Protein AF-A0A081PYC5-F1 (afdb_monomer_lite)

Foldseek 3Di:
DVVVVVVLVVQLVVQCVVVVPDDSVVSNVVSVVVVVVVVVVVVVVVVVVVVVVVVVVVVVVVVVVVVVVVVVVD

pLDDT: mean 92.08, std 10.05, range [54.16, 98.31]

Organism: Streptococcus mitis (NCBI:txid28037)

Radius of gyration: 24.24 Å; chains: 1; bounding box: 53×15×59 Å

InterPro domains:
  IPR036192 Cell division protein ZapA-like superfamily [SSF102829] (2-63)

Sequence (74 aa):
MEEIAKVATEKYQAIKEQMPSADDETIALLLAVNCLSTQLSREIEFDDKEQELEELRHKLVTCKQEQSKIEDSL

Secondary structure (DSSP, 8-state):
-HHHHHHHHHHHHHHHHH-TTS-HHHHHHHHHHHHHHHHHHHHHHHHHHHHHHHHHHHHHHHHHHHHHHHHTT-

Structure (mmCIF, N/CA/C/O backbone):
data_AF-A0A081PYC5-F1
#
_entry.id   AF-A0A081PYC5-F1
#
loop_
_atom_site.group_PDB
_atom_site.id
_atom_site.type_symbol
_atom_site.label_atom_id
_atom_site.label_alt_id
_atom_site.label_comp_id
_atom_site.label_asym_id
_atom_site.label_entity_id
_atom_site.label_seq_id
_atom_site.pdbx_PDB_ins_code
_atom_site.Cartn_x
_atom_site.Cartn_y
_atom_site.Cartn_z
_atom_site.occupancy
_atom_site.B_iso_or_equiv
_atom_site.auth_seq_id
_atom_site.auth_comp_id
_atom_site.auth_asym_id
_atom_site.auth_atom_id
_atom_site.pdbx_PDB_model_num
ATOM 1 N N . MET A 1 1 ? -11.054 -2.821 -14.418 1.00 62.59 1 MET A N 1
ATOM 2 C CA . MET A 1 1 ? -9.877 -3.402 -15.108 1.00 62.59 1 MET A CA 1
ATOM 3 C C . MET A 1 1 ? -9.083 -2.327 -15.836 1.00 62.59 1 MET A C 1
ATOM 5 O O . MET A 1 1 ? -7.898 -2.207 -15.568 1.00 62.59 1 MET A O 1
ATOM 9 N N . GLU A 1 2 ? -9.721 -1.511 -16.680 1.00 69.12 2 GLU A N 1
ATOM 10 C CA . GLU A 1 2 ? -9.037 -0.464 -17.460 1.00 69.12 2 GLU A CA 1
ATOM 11 C C . GLU A 1 2 ? -8.342 0.603 -16.595 1.00 69.12 2 GLU A C 1
ATOM 13 O O . GLU A 1 2 ? -7.185 0.932 -16.841 1.00 69.12 2 GLU A O 1
ATOM 18 N N . GLU A 1 3 ? -8.971 1.056 -15.504 1.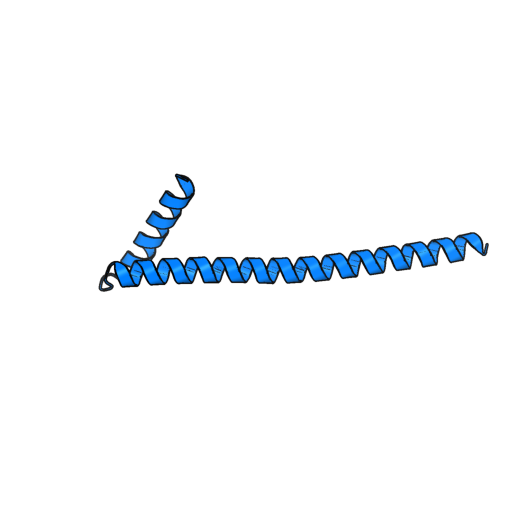00 87.06 3 GLU A N 1
ATOM 19 C CA . GLU A 1 3 ? -8.339 2.031 -14.601 1.00 87.06 3 GLU A CA 1
ATOM 20 C C . GLU A 1 3 ? -7.114 1.475 -13.862 1.00 87.06 3 GLU A C 1
ATOM 22 O O . GLU A 1 3 ? -6.122 2.177 -13.700 1.00 87.06 3 GLU A O 1
ATOM 27 N N . ILE A 1 4 ? -7.139 0.196 -13.471 1.00 86.81 4 ILE A N 1
ATOM 28 C CA . ILE A 1 4 ? -6.005 -0.452 -12.791 1.00 86.81 4 ILE A CA 1
ATOM 29 C C . ILE A 1 4 ? -4.813 -0.542 -13.747 1.00 86.81 4 ILE A C 1
ATOM 31 O O . ILE A 1 4 ? -3.692 -0.203 -13.373 1.00 86.81 4 ILE A O 1
ATOM 35 N N . ALA A 1 5 ? -5.058 -0.950 -14.996 1.00 89.81 5 ALA A N 1
ATOM 36 C CA . ALA A 1 5 ? -4.024 -1.027 -16.022 1.00 89.81 5 ALA A CA 1
ATOM 37 C C . ALA A 1 5 ? -3.443 0.357 -16.359 1.00 89.81 5 ALA A C 1
ATOM 39 O O . ALA A 1 5 ? -2.226 0.500 -16.493 1.00 89.81 5 ALA A O 1
ATOM 40 N N . LYS A 1 6 ? -4.295 1.388 -16.433 1.00 94.88 6 LYS A N 1
ATOM 41 C CA . LYS A 1 6 ? -3.864 2.776 -16.631 1.00 94.88 6 LYS A CA 1
ATOM 42 C C . LYS A 1 6 ? -2.960 3.251 -15.492 1.00 94.88 6 LYS A C 1
ATOM 44 O O . LYS A 1 6 ? -1.850 3.701 -15.756 1.00 94.88 6 LYS A O 1
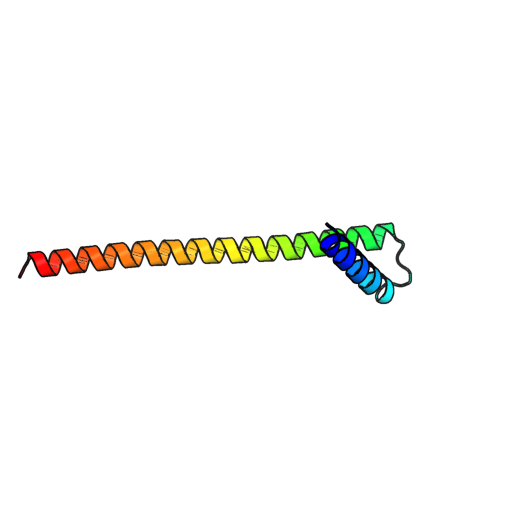ATOM 49 N N . VAL A 1 7 ? -3.379 3.069 -14.239 1.00 93.00 7 VAL A N 1
ATOM 50 C CA . VAL A 1 7 ? -2.589 3.467 -13.061 1.00 93.00 7 VAL A CA 1
ATOM 51 C C . VAL A 1 7 ? -1.264 2.705 -12.989 1.00 93.00 7 VAL A C 1
ATOM 53 O O . VAL A 1 7 ? -0.230 3.300 -12.688 1.00 93.00 7 VAL A O 1
ATOM 56 N N . ALA A 1 8 ? -1.264 1.403 -13.284 1.00 93.50 8 ALA A N 1
ATOM 57 C CA . ALA A 1 8 ? -0.038 0.611 -13.325 1.00 93.50 8 ALA A CA 1
ATOM 58 C C . ALA A 1 8 ? 0.933 1.137 -14.393 1.00 93.50 8 ALA A C 1
ATOM 60 O O . ALA A 1 8 ? 2.121 1.282 -14.118 1.00 93.50 8 ALA A O 1
ATOM 61 N N . THR A 1 9 ? 0.420 1.493 -15.574 1.00 95.06 9 THR A N 1
ATOM 62 C CA . THR A 1 9 ? 1.218 2.052 -16.676 1.00 95.06 9 THR A CA 1
ATOM 63 C C . THR A 1 9 ? 1.798 3.417 -16.313 1.00 95.06 9 THR A C 1
ATOM 65 O O . THR A 1 9 ? 2.991 3.641 -16.493 1.00 95.06 9 THR A O 1
ATOM 68 N N . GLU A 1 10 ? 0.991 4.319 -15.754 1.00 96.12 10 GLU A N 1
ATOM 69 C CA . GLU A 1 10 ? 1.445 5.644 -15.313 1.00 96.12 10 GLU A CA 1
ATOM 70 C C . GLU A 1 10 ? 2.541 5.532 -14.245 1.00 96.12 10 GLU A C 1
ATOM 72 O O . GLU A 1 10 ? 3.580 6.186 -14.340 1.00 96.12 10 GLU A O 1
ATOM 77 N N . LYS A 1 11 ? 2.358 4.648 -13.254 1.00 95.94 11 LYS A N 1
ATOM 78 C CA . LYS A 1 11 ? 3.358 4.416 -12.203 1.00 95.94 11 LYS A CA 1
ATOM 79 C C . LYS A 1 11 ? 4.625 3.753 -12.733 1.00 95.94 11 LYS A C 1
ATOM 81 O O . LYS A 1 11 ? 5.712 4.107 -12.289 1.00 95.94 11 LYS A O 1
ATOM 86 N N . TYR A 1 12 ? 4.496 2.829 -13.680 1.00 96.88 12 TYR A N 1
ATOM 87 C CA . TYR A 1 12 ? 5.637 2.217 -14.352 1.00 96.88 12 TYR A CA 1
ATOM 88 C C . TYR A 1 12 ? 6.495 3.274 -15.056 1.00 96.88 12 TYR A C 1
ATOM 90 O O . TYR A 1 12 ? 7.705 3.323 -14.846 1.00 96.88 12 TYR A O 1
ATOM 98 N N . GLN A 1 13 ? 5.868 4.156 -15.845 1.00 96.94 13 GLN A N 1
ATOM 99 C CA . GLN A 1 13 ? 6.588 5.221 -16.549 1.00 96.94 13 GLN A CA 1
ATOM 100 C C . GLN A 1 13 ? 7.242 6.204 -15.578 1.00 96.94 13 GLN A C 1
ATOM 102 O O . GLN A 1 13 ? 8.409 6.534 -15.755 1.00 96.94 13 GLN A O 1
ATOM 107 N N . ALA A 1 14 ? 6.555 6.584 -14.498 1.00 97.06 14 ALA A N 1
ATOM 108 C CA . ALA A 1 14 ? 7.135 7.452 -13.4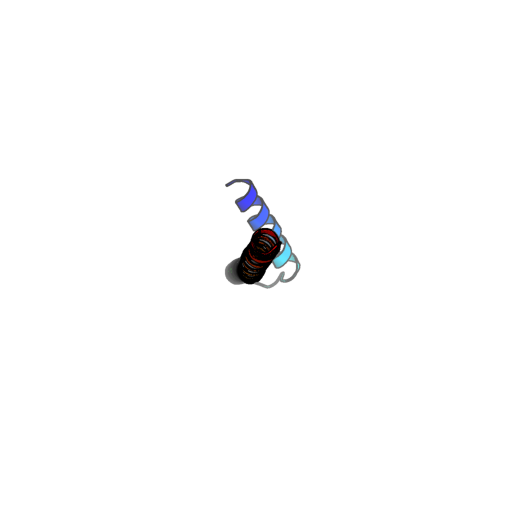74 1.00 97.06 14 ALA A CA 1
ATOM 109 C C . ALA A 1 14 ? 8.399 6.849 -12.826 1.00 97.06 14 ALA A C 1
ATOM 111 O O . ALA A 1 14 ? 9.374 7.560 -12.592 1.00 97.06 14 ALA A O 1
ATOM 112 N N . ILE A 1 15 ? 8.415 5.536 -12.563 1.00 95.69 15 ILE A N 1
ATOM 113 C CA . ILE A 1 15 ? 9.610 4.848 -12.043 1.00 95.69 15 ILE A CA 1
ATOM 114 C C . ILE A 1 15 ? 10.714 4.817 -13.109 1.00 95.69 15 ILE A C 1
ATOM 116 O O . ILE A 1 15 ? 11.872 5.086 -12.797 1.00 95.69 15 ILE A O 1
ATOM 120 N N . LYS A 1 16 ? 10.364 4.540 -14.371 1.00 96.19 16 LYS A N 1
ATOM 121 C CA . LYS A 1 16 ? 11.312 4.513 -15.494 1.00 96.19 16 LYS A CA 1
ATOM 122 C C . LYS A 1 16 ? 11.981 5.868 -15.733 1.00 96.19 16 LYS A C 1
ATOM 124 O O . LYS A 1 16 ? 13.176 5.915 -15.998 1.00 96.19 16 LYS A O 1
ATOM 129 N N . GLU A 1 17 ? 11.241 6.965 -15.591 1.00 96.62 17 GLU A N 1
ATOM 130 C CA . GLU A 1 17 ? 11.780 8.329 -15.677 1.00 96.62 17 GLU A CA 1
ATOM 131 C C . GLU A 1 17 ? 12.783 8.632 -14.554 1.00 96.62 17 GLU A C 1
ATOM 133 O O . GLU A 1 17 ? 13.792 9.297 -14.788 1.00 96.62 17 GLU A O 1
ATOM 138 N N . GLN A 1 18 ? 12.540 8.118 -13.344 1.00 95.94 18 GLN A N 1
ATOM 139 C CA . GLN A 1 18 ? 13.450 8.275 -12.203 1.00 95.94 18 GLN A CA 1
ATOM 140 C C . GLN A 1 18 ? 14.665 7.341 -12.276 1.00 95.94 18 GLN A C 1
ATOM 142 O O . GLN A 1 18 ? 15.728 7.667 -11.746 1.00 95.94 18 GLN A O 1
ATOM 147 N N . MET A 1 19 ? 14.521 6.185 -12.929 1.00 95.56 19 MET A N 1
ATOM 148 C CA . MET A 1 19 ? 15.549 5.150 -13.049 1.00 95.56 19 MET A CA 1
ATOM 149 C C . MET A 1 19 ? 15.765 4.752 -14.520 1.00 95.56 19 MET A C 1
ATOM 151 O O . MET A 1 19 ? 15.507 3.608 -14.896 1.00 95.56 19 MET A O 1
ATOM 155 N N . PRO A 1 20 ? 16.279 5.661 -15.371 1.00 93.12 20 PRO A N 1
ATOM 156 C CA . PRO A 1 20 ? 16.336 5.455 -16.822 1.00 93.12 20 PRO A CA 1
ATOM 157 C C . PRO A 1 20 ? 17.279 4.326 -17.260 1.00 93.12 20 PRO A C 1
ATOM 159 O O . PRO A 1 20 ? 17.182 3.852 -18.389 1.00 93.12 20 PRO A O 1
ATOM 162 N N . SER A 1 21 ? 18.203 3.905 -16.391 1.00 95.62 21 SER A N 1
ATOM 163 C CA . SER A 1 21 ? 19.135 2.799 -16.639 1.00 95.62 21 SER A CA 1
ATOM 164 C C . SER A 1 21 ? 18.662 1.451 -16.089 1.00 95.62 21 SER A C 1
ATOM 166 O O . SER A 1 21 ? 19.371 0.464 -16.269 1.00 95.62 21 SER A O 1
ATOM 168 N N . ALA A 1 22 ? 17.535 1.404 -15.370 1.00 95.69 22 ALA A N 1
ATOM 169 C CA . ALA A 1 22 ? 16.982 0.154 -14.863 1.00 95.69 22 ALA A CA 1
ATOM 170 C C . ALA A 1 22 ? 16.315 -0.628 -16.001 1.00 95.69 22 ALA A C 1
ATOM 172 O O . ALA A 1 22 ? 15.661 -0.051 -16.871 1.00 95.69 22 ALA A O 1
ATOM 173 N N . ASP A 1 23 ? 16.488 -1.946 -15.991 1.00 97.12 23 ASP A N 1
ATOM 174 C CA . ASP A 1 23 ? 15.780 -2.838 -16.899 1.00 97.12 23 ASP A CA 1
ATOM 175 C C . ASP A 1 23 ? 14.294 -2.963 -16.515 1.00 97.12 23 ASP A C 1
ATOM 177 O O . ASP A 1 23 ? 13.871 -2.625 -15.404 1.00 97.12 23 ASP A O 1
ATOM 181 N N . ASP A 1 24 ? 13.488 -3.452 -17.458 1.00 96.19 24 ASP A N 1
ATOM 182 C CA . ASP A 1 24 ? 12.038 -3.520 -17.295 1.00 96.19 24 ASP A CA 1
ATOM 183 C C . ASP A 1 24 ? 11.606 -4.502 -16.176 1.00 96.19 24 ASP A C 1
ATOM 185 O O . ASP A 1 24 ? 10.585 -4.264 -15.523 1.00 96.19 24 ASP A O 1
ATOM 189 N N . GLU A 1 25 ? 12.383 -5.558 -15.885 1.00 97.06 25 GLU A N 1
ATOM 190 C CA . GLU A 1 25 ? 12.086 -6.491 -14.783 1.00 97.06 25 GLU A CA 1
ATOM 191 C C . GLU A 1 25 ? 12.293 -5.813 -13.426 1.00 97.06 25 GLU A C 1
ATOM 193 O O . GLU A 1 25 ? 11.429 -5.895 -12.548 1.00 97.06 25 GLU A O 1
ATOM 198 N N . THR A 1 26 ? 13.394 -5.072 -13.271 1.00 97.06 26 THR A N 1
ATOM 199 C CA . THR A 1 26 ? 13.678 -4.277 -12.069 1.00 97.06 26 THR A CA 1
ATOM 200 C C . THR A 1 26 ? 12.573 -3.249 -11.803 1.00 97.06 26 THR A C 1
ATOM 202 O O . THR A 1 26 ? 12.105 -3.117 -10.668 1.00 97.06 26 THR A O 1
ATOM 205 N N . ILE A 1 27 ? 12.104 -2.547 -12.840 1.00 97.75 27 ILE A N 1
ATOM 206 C CA . ILE A 1 27 ? 11.016 -1.565 -12.712 1.00 97.75 27 ILE A CA 1
ATOM 207 C C . ILE A 1 27 ? 9.705 -2.259 -12.318 1.00 97.75 27 ILE A C 1
ATOM 209 O O . ILE A 1 27 ? 8.994 -1.774 -11.433 1.00 97.75 27 ILE A O 1
ATOM 213 N N . ALA A 1 28 ? 9.387 -3.404 -12.929 1.00 96.12 28 ALA A N 1
ATOM 214 C CA . ALA A 1 28 ? 8.182 -4.168 -12.612 1.00 96.12 28 ALA A CA 1
ATOM 215 C C . ALA A 1 28 ? 8.185 -4.687 -11.163 1.00 96.12 28 ALA A C 1
ATOM 217 O O . ALA A 1 28 ? 7.173 -4.573 -10.466 1.00 96.12 28 ALA A O 1
ATOM 218 N N . LEU A 1 29 ? 9.325 -5.197 -10.683 1.00 97.69 29 LEU A N 1
ATOM 219 C CA . LEU A 1 29 ? 9.492 -5.617 -9.291 1.00 97.69 29 LEU A CA 1
ATOM 220 C C . LEU A 1 29 ? 9.311 -4.443 -8.327 1.00 97.69 29 LEU A C 1
ATOM 222 O O . LEU A 1 29 ? 8.577 -4.565 -7.347 1.00 97.69 29 LEU A O 1
ATOM 226 N N . LEU A 1 30 ? 9.916 -3.289 -8.616 1.00 96.94 30 LEU A N 1
ATOM 227 C CA . LEU A 1 30 ? 9.772 -2.102 -7.774 1.00 96.94 30 LEU A CA 1
ATOM 228 C C . LEU A 1 30 ? 8.326 -1.586 -7.747 1.00 96.94 30 LEU A C 1
ATOM 230 O O . LEU A 1 30 ? 7.818 -1.224 -6.684 1.00 96.94 30 LEU A O 1
ATOM 234 N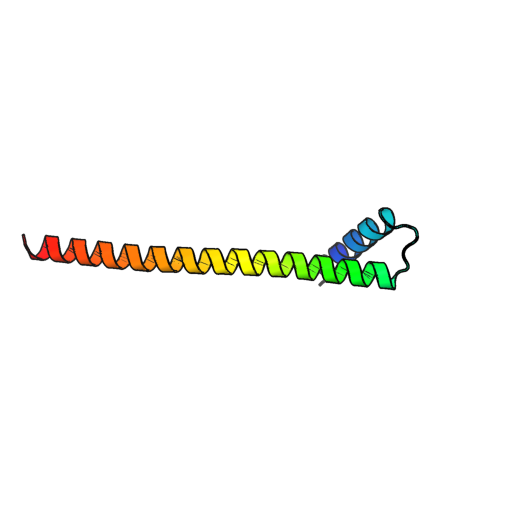 N . LEU A 1 31 ? 7.630 -1.598 -8.887 1.00 96.69 31 LEU A N 1
ATOM 235 C CA . LEU A 1 31 ? 6.207 -1.266 -8.958 1.00 96.69 31 LEU A CA 1
ATOM 236 C C . LEU A 1 31 ? 5.369 -2.205 -8.078 1.00 96.69 31 LEU A C 1
ATOM 238 O O . LEU A 1 31 ? 4.519 -1.732 -7.319 1.00 96.69 31 LEU A O 1
ATOM 242 N N . ALA A 1 32 ? 5.625 -3.514 -8.151 1.00 96.69 32 ALA A N 1
ATOM 243 C CA . ALA A 1 32 ? 4.932 -4.511 -7.341 1.00 96.69 32 ALA A CA 1
ATOM 244 C C . ALA A 1 32 ? 5.193 -4.304 -5.841 1.00 96.69 32 ALA A C 1
ATOM 246 O O . ALA A 1 32 ? 4.245 -4.260 -5.058 1.00 96.69 32 ALA A O 1
ATOM 247 N N . VAL A 1 33 ? 6.451 -4.093 -5.441 1.00 97.69 33 VAL A N 1
ATOM 248 C CA . VAL A 1 33 ? 6.827 -3.825 -4.042 1.00 97.69 33 VAL A CA 1
ATOM 249 C C . VAL A 1 33 ? 6.159 -2.551 -3.526 1.00 97.69 33 VAL A C 1
ATOM 251 O O . VAL A 1 33 ? 5.578 -2.562 -2.442 1.00 97.69 33 VAL A O 1
ATOM 254 N N . ASN A 1 34 ? 6.162 -1.469 -4.305 1.00 95.88 34 ASN A N 1
ATOM 255 C CA . ASN A 1 34 ? 5.504 -0.216 -3.925 1.00 95.88 34 ASN A CA 1
ATOM 256 C C . ASN A 1 34 ? 3.985 -0.381 -3.771 1.00 95.88 34 ASN A C 1
ATOM 258 O O . ASN A 1 34 ? 3.385 0.185 -2.851 1.00 95.88 34 ASN A O 1
ATOM 262 N N . CYS A 1 35 ? 3.362 -1.165 -4.655 1.00 95.31 35 CYS A N 1
ATOM 263 C CA . CYS A 1 35 ? 1.942 -1.491 -4.572 1.00 95.31 35 CYS A CA 1
ATOM 264 C C . CYS A 1 35 ? 1.630 -2.264 -3.284 1.00 95.31 35 CYS A C 1
ATOM 266 O O . CYS A 1 35 ? 0.753 -1.852 -2.525 1.00 95.31 35 CYS A O 1
ATOM 268 N N . LEU A 1 36 ? 2.386 -3.329 -3.005 1.00 97.25 36 LEU A N 1
ATOM 269 C CA . LEU A 1 36 ? 2.206 -4.161 -1.813 1.00 97.25 36 LEU A CA 1
ATOM 270 C C . LEU A 1 36 ? 2.485 -3.387 -0.519 1.00 97.25 36 LEU A C 1
ATOM 272 O O . LEU A 1 36 ? 1.736 -3.516 0.440 1.00 97.25 36 LEU A O 1
ATOM 276 N N . SER A 1 37 ? 3.505 -2.528 -0.500 1.00 98.06 37 SER A N 1
ATOM 277 C CA . SER A 1 37 ? 3.820 -1.669 0.650 1.00 98.06 37 SER A CA 1
ATOM 278 C C . SER A 1 37 ? 2.687 -0.683 0.962 1.00 98.06 37 SER A C 1
ATOM 280 O O . SER A 1 37 ? 2.274 -0.522 2.115 1.00 98.06 37 SER A O 1
ATOM 282 N N . THR A 1 38 ? 2.120 -0.065 -0.081 1.00 96.25 38 THR A N 1
ATOM 283 C CA . THR A 1 38 ? 0.959 0.825 0.063 1.00 96.25 38 THR A CA 1
ATOM 284 C C . THR A 1 38 ? -0.267 0.059 0.555 1.00 96.25 38 THR A C 1
ATOM 286 O O . THR A 1 38 ? -1.010 0.571 1.389 1.00 96.25 38 THR A O 1
ATOM 289 N N . GLN A 1 39 ? -0.489 -1.154 0.042 1.00 96.69 39 GLN A N 1
ATOM 290 C CA . GLN A 1 39 ? -1.587 -2.010 0.479 1.00 96.69 39 GLN A CA 1
ATOM 291 C C . GLN A 1 39 ? -1.439 -2.384 1.957 1.00 96.69 39 GLN A C 1
ATOM 293 O O . GLN A 1 39 ? -2.366 -2.148 2.724 1.00 96.69 39 GLN A O 1
ATOM 298 N N . LEU A 1 40 ? -0.262 -2.859 2.366 1.00 98.12 40 LEU A N 1
ATOM 299 C CA . LEU A 1 40 ? 0.015 -3.232 3.751 1.00 98.12 40 LEU A CA 1
ATOM 300 C C . LEU A 1 40 ? -0.201 -2.056 4.711 1.00 98.12 40 LEU A C 1
ATOM 302 O O . LEU A 1 40 ? -0.809 -2.216 5.760 1.00 98.12 40 LEU A O 1
ATOM 306 N N . SER A 1 41 ? 0.246 -0.855 4.335 1.00 98.06 41 SER A N 1
ATOM 307 C CA . SER A 1 41 ? 0.064 0.341 5.170 1.00 98.06 41 SER A CA 1
ATOM 308 C C . SER A 1 41 ? -1.416 0.688 5.378 1.00 98.06 41 SER A C 1
ATOM 310 O O . SER A 1 41 ? -1.799 1.122 6.459 1.00 98.06 41 SER A O 1
ATOM 312 N N . ARG A 1 42 ? -2.259 0.473 4.357 1.00 98.12 42 ARG A N 1
ATOM 313 C CA . ARG A 1 42 ? -3.714 0.668 4.463 1.00 98.12 42 ARG A CA 1
ATOM 314 C C . ARG A 1 42 ? -4.381 -0.399 5.320 1.00 98.12 42 ARG A C 1
ATOM 316 O O . ARG A 1 42 ? -5.331 -0.072 6.017 1.00 98.12 42 ARG A O 1
ATOM 323 N N . GLU A 1 43 ? -3.915 -1.643 5.237 1.00 98.31 43 GLU A N 1
ATOM 324 C CA . GLU A 1 43 ? -4.416 -2.744 6.067 1.00 98.31 43 GLU A CA 1
ATOM 325 C C . GLU A 1 43 ? -4.097 -2.488 7.545 1.00 98.31 43 GLU A C 1
ATOM 327 O O . GLU A 1 43 ? -5.007 -2.515 8.362 1.00 98.31 43 GLU A O 1
ATOM 332 N N . ILE A 1 44 ? -2.867 -2.079 7.873 1.00 98.12 44 ILE A N 1
ATOM 333 C CA . ILE A 1 44 ? -2.489 -1.708 9.249 1.00 98.12 44 ILE A CA 1
ATOM 334 C C . ILE A 1 44 ? -3.358 -0.556 9.779 1.00 98.12 44 ILE A C 1
ATOM 336 O O . ILE A 1 44 ? -3.914 -0.651 10.867 1.00 98.12 44 ILE A O 1
ATOM 340 N N . GLU A 1 45 ? -3.521 0.525 9.007 1.00 98.25 45 GLU A N 1
ATOM 341 C CA . GLU A 1 45 ? -4.355 1.662 9.431 1.00 98.25 45 GLU A CA 1
ATOM 342 C C . GLU A 1 45 ? -5.834 1.269 9.598 1.00 98.25 45 GLU A C 1
ATOM 344 O O . GLU A 1 45 ? -6.557 1.851 10.410 1.00 98.25 45 GLU A O 1
ATOM 349 N N . PHE A 1 46 ? -6.312 0.309 8.805 1.00 98.06 46 PHE A N 1
ATOM 350 C CA . PHE A 1 46 ? -7.664 -0.217 8.932 1.00 98.06 46 PHE A CA 1
ATOM 351 C C . PHE A 1 46 ? -7.823 -1.031 10.219 1.00 98.06 46 PHE A C 1
ATOM 353 O O . PHE A 1 46 ? -8.776 -0.784 10.958 1.00 98.06 46 PHE A O 1
ATOM 360 N N . ASP A 1 47 ? -6.877 -1.924 10.508 1.00 98.25 47 ASP A N 1
ATOM 361 C CA . ASP A 1 47 ? -6.868 -2.747 11.719 1.00 98.25 47 ASP A CA 1
ATOM 362 C C . ASP A 1 47 ? -6.838 -1.870 12.984 1.00 98.25 47 ASP A C 1
ATOM 364 O O . ASP A 1 47 ? -7.635 -2.073 13.905 1.00 98.25 47 ASP A O 1
ATOM 368 N N . ASP A 1 48 ? -6.003 -0.824 13.000 1.00 98.25 48 ASP A N 1
ATOM 369 C CA . ASP A 1 48 ? -5.932 0.139 14.108 1.00 98.25 48 ASP A CA 1
ATOM 370 C C . ASP A 1 48 ? -7.291 0.826 14.353 1.00 98.25 48 ASP A C 1
ATOM 372 O O . ASP A 1 48 ? -7.754 0.951 15.492 1.00 98.25 48 ASP A O 1
ATOM 376 N N . LYS A 1 49 ? -7.971 1.247 13.277 1.00 97.94 49 LYS A N 1
ATOM 377 C CA . LYS A 1 49 ? -9.302 1.873 13.361 1.00 97.94 49 LYS A CA 1
ATOM 378 C C . LYS A 1 49 ? -10.379 0.896 13.808 1.00 97.94 49 LYS A C 1
ATOM 380 O O . LYS A 1 49 ? -11.315 1.304 14.497 1.00 97.94 49 LYS A O 1
ATOM 385 N N . GLU A 1 50 ? -10.291 -0.366 13.400 1.00 98.06 50 GLU A N 1
ATOM 386 C CA . GLU A 1 50 ? -11.232 -1.398 13.828 1.00 98.06 50 GLU A CA 1
ATOM 387 C C . GLU A 1 50 ? -11.109 -1.648 15.335 1.00 98.06 50 GLU A C 1
ATOM 389 O O . GLU A 1 50 ? -12.125 -1.680 16.036 1.00 98.06 50 GLU A O 1
ATOM 394 N N . GLN A 1 51 ? -9.878 -1.709 15.852 1.00 97.69 51 GLN A N 1
ATOM 395 C CA . GLN A 1 51 ? -9.630 -1.826 17.284 1.00 97.69 51 GLN A CA 1
ATOM 396 C C . GLN A 1 51 ? -10.170 -0.614 18.061 1.00 97.69 51 GLN A C 1
ATOM 398 O O . GLN A 1 51 ? -10.890 -0.788 19.048 1.00 97.69 51 GLN A O 1
ATOM 403 N N . GLU A 1 52 ? -9.883 0.613 17.611 1.00 97.75 52 GLU A N 1
ATOM 404 C CA . GLU A 1 52 ? -10.395 1.831 18.256 1.00 97.75 52 GLU A CA 1
ATOM 405 C C . GLU A 1 52 ? -11.933 1.857 18.271 1.00 97.75 52 GLU A C 1
ATOM 407 O O . GLU A 1 52 ? -12.559 2.180 19.288 1.00 97.75 52 GLU A O 1
ATOM 412 N N . LEU A 1 53 ? -12.564 1.476 17.157 1.00 97.38 53 LEU A N 1
ATOM 413 C CA . LEU A 1 53 ? -14.017 1.426 17.046 1.00 97.38 53 LEU A CA 1
ATOM 414 C C . LEU A 1 53 ? -14.629 0.419 18.025 1.00 97.38 53 LEU A C 1
ATOM 416 O O . LEU A 1 53 ? -15.664 0.709 18.633 1.00 97.38 53 LEU A O 1
ATOM 420 N N . GLU A 1 54 ? -14.007 -0.746 18.191 1.00 97.44 54 GLU A N 1
ATOM 421 C CA . GLU A 1 54 ? -14.488 -1.768 19.117 1.00 97.44 54 GLU A CA 1
ATOM 422 C C . GLU A 1 54 ? -14.355 -1.319 20.578 1.00 97.44 54 GLU A C 1
ATOM 424 O O . GLU A 1 54 ? -15.298 -1.447 21.364 1.00 97.44 54 GLU A O 1
ATOM 429 N N . GLU A 1 55 ? -13.246 -0.670 20.937 1.00 97.38 55 GLU A N 1
ATOM 430 C CA . GLU A 1 55 ? -13.087 -0.067 22.262 1.00 97.38 55 GLU A CA 1
ATOM 431 C C . GLU A 1 55 ? -14.147 1.005 22.548 1.00 97.38 55 GLU A C 1
ATOM 433 O O . GLU A 1 55 ? -14.704 1.065 23.651 1.00 97.38 55 GLU A O 1
ATOM 438 N N . LEU A 1 56 ? -14.451 1.858 21.564 1.00 97.25 56 LEU A N 1
ATOM 439 C CA . LEU A 1 56 ? -15.490 2.882 21.686 1.00 97.2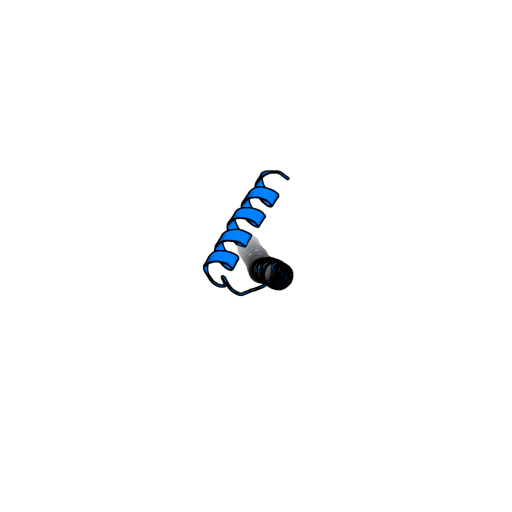5 56 LEU A CA 1
ATOM 440 C C . LEU A 1 56 ? -16.882 2.265 21.845 1.00 97.25 56 LEU A C 1
ATOM 442 O O . LEU A 1 56 ? -17.670 2.738 22.670 1.00 97.25 56 LEU A O 1
ATOM 446 N N . ARG A 1 57 ? -17.186 1.189 21.108 1.00 96.12 57 ARG A N 1
ATOM 447 C CA . ARG A 1 57 ? -18.443 0.440 21.261 1.00 96.12 57 ARG A CA 1
ATOM 448 C C . ARG A 1 57 ? -18.573 -0.146 22.659 1.00 96.12 57 ARG A C 1
ATOM 450 O O . ARG A 1 57 ? -19.616 0.044 23.287 1.00 96.12 57 ARG A O 1
ATOM 457 N N . HIS A 1 58 ? -17.524 -0.787 23.173 1.00 95.81 58 HIS A N 1
ATOM 458 C CA . HIS A 1 58 ? -17.520 -1.322 24.532 1.00 95.81 58 HIS A CA 1
ATOM 459 C C . HIS A 1 58 ? -17.744 -0.228 25.578 1.00 95.81 58 HIS A C 1
ATOM 461 O O . HIS A 1 58 ? -18.629 -0.369 26.422 1.00 95.81 58 HIS A O 1
ATOM 467 N N . LYS A 1 59 ? -17.013 0.891 25.491 1.00 95.31 59 LYS A N 1
ATOM 468 C CA . LYS A 1 59 ? -17.189 2.041 26.396 1.00 95.31 59 LYS A CA 1
ATOM 469 C C . LYS A 1 59 ? -18.627 2.563 26.366 1.00 95.31 59 LYS A C 1
ATOM 471 O O . LYS A 1 59 ? -19.225 2.765 27.418 1.00 95.31 59 LYS A O 1
ATOM 476 N N . LEU A 1 60 ? -19.210 2.722 25.177 1.00 94.81 60 LEU A N 1
ATOM 477 C CA . LEU A 1 60 ? -20.580 3.209 25.017 1.00 94.81 60 LEU A CA 1
ATOM 478 C C . LEU A 1 60 ? -21.621 2.256 25.619 1.00 94.81 60 LEU A C 1
ATOM 480 O O . LEU A 1 60 ? -22.573 2.717 26.251 1.00 94.81 60 LEU A O 1
ATOM 484 N N . VAL A 1 61 ? -21.453 0.943 25.445 1.00 94.25 61 VAL A N 1
ATOM 485 C CA . VAL A 1 61 ? -22.335 -0.057 26.067 1.00 94.25 61 VAL A CA 1
ATOM 486 C C . VAL A 1 61 ? -22.240 0.016 27.589 1.00 94.25 61 VAL A C 1
ATOM 488 O O . VAL A 1 61 ? -23.276 0.080 28.250 1.00 94.25 61 VAL A O 1
ATOM 491 N N . THR A 1 62 ? -21.028 0.075 28.142 1.00 93.12 62 THR A N 1
ATOM 492 C CA . THR A 1 62 ? -20.816 0.179 29.592 1.00 93.12 62 THR A CA 1
ATOM 493 C C . THR A 1 62 ? -21.442 1.452 30.160 1.00 93.12 62 THR A C 1
ATOM 495 O O . THR A 1 62 ? -22.223 1.369 31.104 1.00 93.12 62 THR A O 1
ATOM 498 N N . CYS A 1 63 ? -21.212 2.614 29.538 1.00 91.50 63 CYS A N 1
ATOM 499 C CA . CYS A 1 63 ? -21.818 3.873 29.980 1.00 91.50 63 CYS A CA 1
ATOM 500 C C . CYS A 1 63 ? -23.354 3.824 29.957 1.00 91.50 63 CYS A C 1
ATOM 502 O O . CYS A 1 63 ? -23.996 4.315 30.882 1.00 91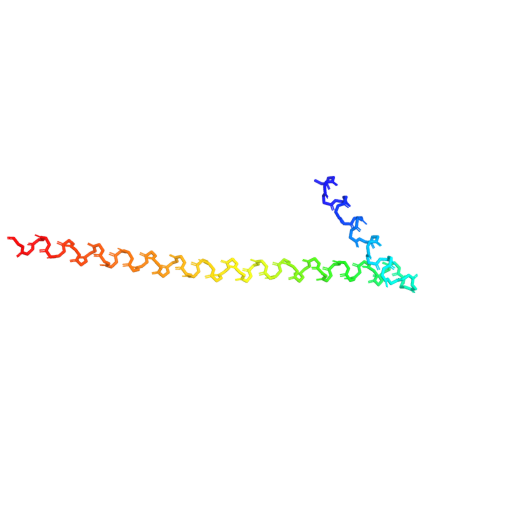.50 63 CYS A O 1
ATOM 504 N N . LYS A 1 64 ? -23.962 3.208 28.933 1.00 89.81 64 LYS A N 1
ATOM 505 C CA . LYS A 1 64 ? -25.425 3.039 28.874 1.00 89.81 64 LYS A CA 1
ATOM 506 C C . LYS A 1 64 ? -25.955 2.131 29.984 1.00 89.81 64 LYS A C 1
ATOM 508 O O . LYS A 1 64 ? -26.999 2.426 30.554 1.00 89.81 64 LYS A O 1
ATOM 513 N N . GLN A 1 65 ? -25.247 1.047 30.300 1.00 87.56 65 GLN A N 1
ATOM 514 C CA . GLN A 1 65 ? -25.620 0.146 31.397 1.00 87.56 65 GLN A CA 1
ATOM 515 C C . GLN A 1 65 ? -25.476 0.807 32.772 1.00 87.56 65 GLN A C 1
ATOM 517 O O . GLN A 1 65 ? -26.238 0.509 33.687 1.00 87.56 65 GLN A O 1
ATOM 522 N N . GLU A 1 66 ? -24.486 1.679 32.948 1.00 87.44 66 GLU A N 1
ATOM 523 C CA . GLU A 1 66 ? -24.333 2.467 34.173 1.00 87.44 66 GLU A CA 1
ATOM 524 C C . GLU A 1 66 ? -25.458 3.496 34.318 1.00 87.44 66 GLU A C 1
ATOM 526 O O . GLU A 1 66 ? -26.040 3.603 35.395 1.00 87.44 66 GLU A O 1
ATOM 531 N N . GLN A 1 67 ? -25.822 4.187 33.233 1.00 84.25 67 GLN A N 1
ATOM 532 C CA . GLN A 1 67 ? -26.952 5.121 33.218 1.00 84.25 67 GLN A CA 1
ATOM 533 C C . GLN A 1 67 ? -28.276 4.433 33.569 1.00 84.25 67 GLN A C 1
ATOM 535 O O . GLN A 1 67 ? -28.989 4.924 34.441 1.00 84.25 67 GLN A O 1
ATOM 540 N N . SER A 1 68 ? -28.572 3.269 32.979 1.00 79.31 68 SER A N 1
ATOM 541 C CA . SER A 1 68 ? -29.814 2.544 33.281 1.00 79.31 68 SER A CA 1
ATOM 542 C C . SER A 1 68 ? -29.888 2.095 34.745 1.00 79.31 68 SER A C 1
ATOM 544 O O . SER A 1 68 ? -30.934 2.203 35.370 1.00 79.31 68 SER A O 1
ATOM 546 N N . LYS A 1 69 ? -28.767 1.655 35.339 1.00 77.94 69 LYS A N 1
ATOM 547 C CA . LYS A 1 69 ? -28.716 1.273 36.765 1.00 77.94 69 LYS A CA 1
ATOM 548 C C . LYS A 1 69 ? -28.986 2.448 37.708 1.00 77.94 69 LYS A C 1
ATOM 550 O O . LYS A 1 69 ? -29.541 2.241 38.786 1.00 77.94 69 LYS A O 1
ATOM 555 N N . ILE A 1 70 ? -28.547 3.652 37.337 1.00 72.69 70 ILE A N 1
ATOM 556 C CA . ILE A 1 70 ? -28.796 4.874 38.112 1.00 72.69 70 ILE A CA 1
ATOM 557 C C . ILE A 1 70 ? -30.277 5.258 38.022 1.00 72.69 70 ILE A C 1
ATOM 559 O O . ILE A 1 70 ? -30.868 5.573 39.050 1.00 72.69 70 ILE A O 1
ATOM 563 N N . GLU A 1 71 ? -30.875 5.196 36.829 1.00 65.00 71 GLU A N 1
ATOM 564 C CA . GLU A 1 71 ? -32.302 5.486 36.624 1.00 65.00 71 GLU A CA 1
ATOM 565 C C . GLU A 1 71 ? -33.218 4.491 37.351 1.00 65.00 71 GLU A C 1
ATOM 567 O O . GLU A 1 71 ? -34.181 4.916 37.975 1.00 65.00 71 GLU A O 1
ATOM 572 N N . ASP A 1 72 ? -32.885 3.197 37.359 1.00 62.50 72 ASP A N 1
ATOM 573 C CA . ASP A 1 72 ? -33.655 2.166 38.077 1.00 62.50 72 ASP A CA 1
ATOM 574 C C . ASP A 1 72 ? -33.562 2.288 39.617 1.00 62.50 72 ASP A C 1
ATOM 576 O O . ASP A 1 72 ? -34.331 1.651 40.340 1.00 62.50 72 ASP A O 1
ATOM 580 N N . SER A 1 73 ? -32.602 3.065 40.136 1.00 62.53 73 SER A N 1
ATOM 581 C CA . SER A 1 73 ? -32.367 3.252 41.580 1.00 62.53 73 SER A CA 1
ATOM 582 C C . SER A 1 73 ? -32.989 4.538 42.156 1.00 62.53 73 SER A C 1
ATOM 584 O O . SER A 1 73 ? -32.837 4.783 43.358 1.00 62.53 73 SER A O 1
ATOM 586 N N . LEU A 1 74 ? -33.643 5.362 41.326 1.00 54.16 74 LEU A N 1
ATOM 587 C CA . LEU A 1 74 ? -34.308 6.629 41.681 1.00 54.16 74 LEU A CA 1
ATOM 588 C C . LEU A 1 74 ? -35.834 6.475 41.733 1.00 54.16 74 LEU A C 1
ATOM 590 O O . LEU A 1 74 ? -36.439 7.133 42.611 1.00 54.16 74 LEU A O 1
#